Protein AF-W0A8K6-F1 (afdb_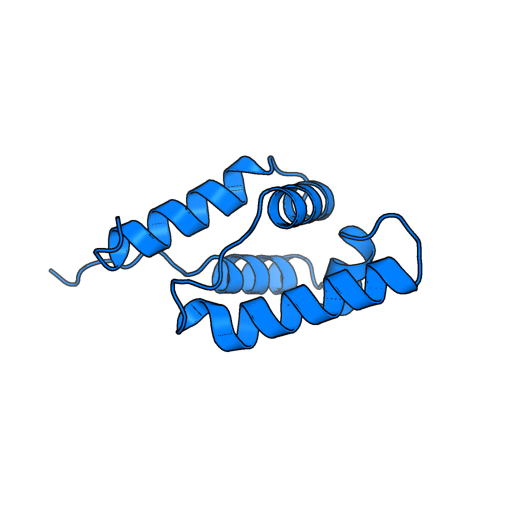monomer_lite)

Radius of gyration: 13.36 Å; chains: 1; bounding box: 39×23×34 Å

pLDDT: mean 93.83, std 9.05, range [47.78, 98.44]

Organism: NCBI:txid1123269

Structure (mmCIF, N/CA/C/O backbone):
data_AF-W0A8K6-F1
#
_entry.id   AF-W0A8K6-F1
#
loop_
_atom_site.group_PDB
_atom_site.id
_atom_site.type_symbol
_atom_site.label_atom_id
_atom_site.label_alt_id
_atom_site.label_comp_id
_atom_site.label_asym_id
_atom_site.label_entity_id
_atom_site.label_seq_id
_atom_site.pdbx_PDB_ins_code
_atom_site.Cartn_x
_atom_site.Cartn_y
_atom_site.Cartn_z
_atom_site.occupancy
_atom_site.B_iso_or_equiv
_atom_site.auth_seq_id
_atom_site.auth_comp_id
_atom_site.auth_asym_id
_atom_site.auth_atom_id
_atom_site.pdbx_PDB_model_num
ATOM 1 N N . MET A 1 1 ? -23.789 -7.025 20.939 1.00 47.78 1 MET A N 1
ATOM 2 C CA . MET A 1 1 ? -23.524 -6.645 19.537 1.00 47.78 1 MET A CA 1
ATOM 3 C C . MET A 1 1 ? -22.028 -6.799 19.356 1.00 47.78 1 MET A C 1
ATOM 5 O O . MET A 1 1 ? -21.320 -6.169 20.128 1.00 47.78 1 MET A O 1
ATOM 9 N N . SER A 1 2 ? -21.545 -7.683 18.479 1.00 59.69 2 SER A N 1
ATOM 10 C CA . SER A 1 2 ? -20.109 -7.685 18.162 1.00 59.69 2 SER A CA 1
ATOM 11 C C . SER A 1 2 ? -19.780 -6.361 17.485 1.00 59.69 2 SER A C 1
ATOM 13 O O . SER A 1 2 ? -20.481 -5.973 16.550 1.00 59.69 2 SER A O 1
ATOM 15 N N . GLU A 1 3 ? -18.775 -5.650 17.985 1.00 69.38 3 GLU A N 1
ATOM 16 C CA . GLU A 1 3 ? -18.250 -4.473 17.301 1.00 69.38 3 GLU A CA 1
ATOM 17 C C . GLU A 1 3 ? -17.663 -4.917 15.960 1.00 69.38 3 GLU A C 1
ATOM 19 O O . GLU A 1 3 ? -16.867 -5.854 15.893 1.00 69.38 3 GLU A O 1
ATOM 24 N N . ILE A 1 4 ? -18.112 -4.284 14.879 1.00 78.25 4 ILE A N 1
ATOM 25 C CA . ILE A 1 4 ? -17.552 -4.513 13.551 1.00 78.25 4 ILE A CA 1
ATOM 26 C C . ILE A 1 4 ? -16.312 -3.627 13.457 1.00 78.25 4 ILE A C 1
ATOM 28 O O . ILE A 1 4 ? -16.433 -2.404 13.376 1.00 78.25 4 ILE A O 1
ATOM 32 N N . LEU A 1 5 ? -15.131 -4.242 13.500 1.00 87.62 5 LEU A N 1
ATOM 33 C CA . LEU A 1 5 ? -13.873 -3.547 13.243 1.00 87.62 5 LEU A CA 1
ATOM 34 C C . LEU A 1 5 ? -13.736 -3.289 11.743 1.00 87.62 5 LEU A C 1
ATOM 36 O O . LEU A 1 5 ? -14.077 -4.145 10.925 1.00 87.62 5 LEU A O 1
ATOM 40 N N . ALA A 1 6 ? -13.249 -2.103 11.380 1.00 93.69 6 ALA A N 1
ATOM 41 C CA . ALA A 1 6 ? -12.898 -1.835 9.994 1.00 93.69 6 ALA A CA 1
ATOM 42 C C . ALA A 1 6 ? -11.623 -2.629 9.651 1.00 93.69 6 ALA A C 1
ATOM 44 O O . ALA A 1 6 ? -10.727 -2.691 10.496 1.00 93.69 6 ALA A O 1
ATOM 45 N N . PRO A 1 7 ? -11.527 -3.235 8.455 1.00 95.19 7 PRO A N 1
ATOM 46 C CA . PRO A 1 7 ? -10.355 -4.016 8.065 1.00 95.19 7 PRO A CA 1
ATOM 47 C C . PRO A 1 7 ? -9.118 -3.122 7.941 1.00 95.19 7 PRO A C 1
ATOM 49 O O . PRO A 1 7 ? -9.225 -1.949 7.564 1.00 95.19 7 PRO A O 1
ATOM 52 N N . HIS A 1 8 ? -7.937 -3.668 8.236 1.00 96.31 8 HIS A N 1
ATOM 53 C CA . HIS A 1 8 ? -6.683 -2.973 7.951 1.00 96.31 8 HIS A CA 1
ATOM 54 C C . HIS A 1 8 ? -6.529 -2.800 6.426 1.00 96.31 8 HIS A C 1
ATOM 56 O O . HIS A 1 8 ? -6.912 -3.695 5.668 1.00 96.31 8 HIS A O 1
ATOM 62 N N . PRO A 1 9 ? -5.954 -1.692 5.919 1.00 97.50 9 PRO A N 1
ATOM 63 C CA . PRO A 1 9 ? -5.812 -1.499 4.476 1.00 97.50 9 PRO A CA 1
ATOM 64 C C . PRO A 1 9 ? -5.040 -2.614 3.752 1.00 97.50 9 PRO A C 1
ATOM 66 O O . PRO A 1 9 ? -5.296 -2.835 2.570 1.00 97.50 9 PRO A O 1
ATOM 69 N N . SER A 1 10 ? -4.130 -3.331 4.426 1.00 97.31 10 SER A N 1
ATOM 70 C CA . SER A 1 10 ? -3.445 -4.486 3.819 1.00 97.31 10 SER A CA 1
ATOM 71 C C . SER A 1 10 ? -4.398 -5.639 3.487 1.00 97.31 10 SER A C 1
ATOM 73 O O . SER A 1 10 ? -4.214 -6.280 2.457 1.00 97.31 10 SER A O 1
ATOM 75 N N . GLU A 1 11 ? -5.462 -5.846 4.270 1.00 97.19 11 GLU A N 1
ATOM 76 C CA . GLU A 1 11 ? -6.486 -6.859 3.983 1.00 97.19 11 GLU A CA 1
ATOM 77 C C . GLU A 1 11 ? -7.228 -6.516 2.685 1.00 97.19 11 GLU A C 1
ATOM 79 O O . GLU A 1 11 ? -7.362 -7.356 1.799 1.00 97.19 11 GLU A O 1
ATOM 84 N N . VAL A 1 12 ? -7.608 -5.245 2.514 1.00 97.31 12 VAL A N 1
ATOM 85 C CA . VAL A 1 12 ? -8.255 -4.759 1.282 1.00 97.31 12 VAL A CA 1
ATOM 86 C C . VAL A 1 12 ? -7.313 -4.877 0.081 1.00 97.31 12 VAL A C 1
ATOM 88 O O . VAL A 1 12 ? -7.729 -5.257 -1.012 1.00 97.31 12 VAL A O 1
ATOM 91 N N . ILE A 1 13 ? -6.023 -4.579 0.269 1.00 98.06 13 ILE A N 1
ATOM 92 C CA . ILE A 1 13 ? -5.009 -4.771 -0.775 1.00 98.06 13 ILE A CA 1
ATOM 93 C C . ILE A 1 13 ? -4.918 -6.255 -1.154 1.00 98.06 13 ILE A C 1
ATOM 95 O O . ILE A 1 13 ? -4.915 -6.565 -2.344 1.00 98.06 13 ILE A O 1
ATOM 99 N N . ALA A 1 14 ? -4.878 -7.168 -0.182 1.00 97.75 14 ALA A N 1
ATOM 100 C CA . ALA A 1 14 ? -4.806 -8.605 -0.430 1.00 97.75 14 ALA A CA 1
ATOM 101 C C . ALA A 1 14 ? -6.038 -9.126 -1.191 1.00 97.75 14 ALA A C 1
ATOM 103 O O . ALA A 1 14 ? -5.889 -9.877 -2.158 1.00 97.75 14 ALA A O 1
ATOM 104 N N . GLU A 1 15 ? -7.241 -8.681 -0.821 1.00 98.12 15 GLU A N 1
ATOM 105 C CA . GLU A 1 15 ? -8.481 -9.004 -1.537 1.00 98.12 15 GLU A CA 1
ATOM 106 C C . GLU A 1 15 ? -8.443 -8.526 -2.994 1.00 98.12 15 GLU A C 1
ATOM 108 O O . GLU A 1 15 ? -8.756 -9.291 -3.909 1.00 98.12 15 GLU A O 1
ATOM 113 N N . GLU A 1 16 ? -7.989 -7.294 -3.237 1.00 98.19 16 GLU A N 1
ATOM 114 C CA . GLU A 1 16 ? -7.850 -6.751 -4.591 1.00 98.19 16 GLU A CA 1
ATOM 115 C C . GLU A 1 16 ? -6.801 -7.507 -5.419 1.00 98.19 16 GLU A C 1
ATOM 117 O O . GLU A 1 16 ? -7.002 -7.728 -6.617 1.00 98.19 16 GLU A O 1
ATOM 122 N N . LEU A 1 17 ? -5.691 -7.938 -4.808 1.00 98.38 17 LEU A N 1
ATOM 123 C CA . LEU A 1 17 ? -4.701 -8.779 -5.484 1.00 98.38 17 LEU A CA 1
ATOM 124 C C . LEU A 1 17 ? -5.315 -10.110 -5.918 1.00 98.38 17 LEU A C 1
ATOM 126 O O . LEU A 1 17 ? -5.154 -10.504 -7.074 1.00 98.38 17 LEU A O 1
ATOM 130 N N . ILE A 1 18 ? -6.073 -10.765 -5.036 1.00 98.38 18 ILE A N 1
ATOM 131 C CA . ILE A 1 18 ? -6.771 -12.017 -5.349 1.00 98.38 18 ILE A CA 1
ATOM 132 C C . ILE A 1 18 ? -7.785 -11.792 -6.476 1.00 98.38 18 ILE A C 1
ATOM 134 O O . ILE A 1 18 ? -7.758 -12.511 -7.476 1.00 98.38 18 ILE A O 1
ATOM 138 N N . ALA A 1 19 ? -8.634 -10.768 -6.362 1.00 98.38 19 ALA A N 1
ATOM 139 C CA . ALA A 1 19 ? -9.679 -10.469 -7.340 1.00 98.38 19 ALA A CA 1
ATOM 140 C C . ALA A 1 19 ? -9.119 -10.174 -8.742 1.00 98.38 19 ALA A C 1
ATOM 142 O O . ALA A 1 19 ? -9.733 -10.519 -9.752 1.00 98.38 19 ALA A O 1
ATOM 143 N N . ARG A 1 20 ? -7.935 -9.556 -8.817 1.00 98.06 20 ARG A N 1
ATOM 144 C CA . ARG A 1 20 ? -7.265 -9.197 -10.077 1.00 98.06 20 ARG A CA 1
ATOM 145 C C . ARG A 1 20 ? -6.302 -10.270 -10.587 1.00 98.06 20 ARG A C 1
ATOM 147 O O . ARG A 1 20 ? -5.753 -10.108 -11.679 1.00 98.06 20 ARG A O 1
ATOM 154 N N . GLY A 1 21 ? -6.064 -11.329 -9.811 1.00 98.25 21 GLY A N 1
ATOM 155 C CA . GLY A 1 21 ? -5.029 -12.324 -10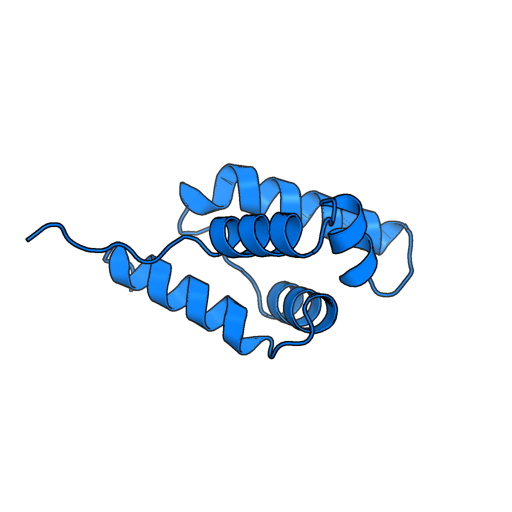.091 1.00 98.25 21 GLY A CA 1
ATOM 156 C C . GLY A 1 21 ? -3.620 -11.723 -10.099 1.00 98.25 21 GLY A C 1
ATOM 157 O O . GLY A 1 21 ? -2.794 -12.106 -10.927 1.00 98.25 21 GLY A O 1
ATOM 158 N N . TRP A 1 22 ? -3.368 -10.729 -9.244 1.00 98.31 22 TRP A N 1
ATOM 159 C CA . TRP A 1 22 ? -2.080 -10.049 -9.139 1.00 98.31 22 TRP A CA 1
ATOM 16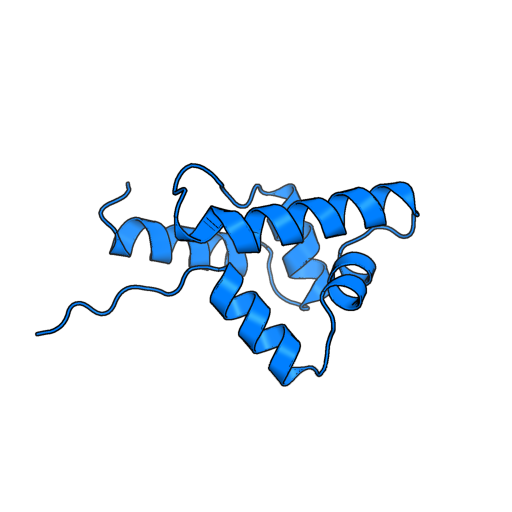0 C C . TRP A 1 22 ? -1.206 -10.649 -8.041 1.00 98.31 22 TRP A C 1
ATOM 162 O O . TRP A 1 22 ? -1.675 -11.000 -6.963 1.00 98.31 22 TRP A O 1
ATOM 172 N N . THR A 1 23 ? 0.098 -10.695 -8.291 1.00 98.31 23 THR A N 1
ATOM 173 C CA . THR A 1 23 ? 1.105 -10.912 -7.250 1.00 98.31 23 THR A CA 1
ATOM 174 C C . THR A 1 23 ? 1.516 -9.587 -6.606 1.00 98.31 23 THR A C 1
ATOM 176 O O . THR A 1 23 ? 1.331 -8.505 -7.172 1.00 98.31 23 THR A O 1
ATOM 179 N N . ALA A 1 24 ? 2.153 -9.654 -5.439 1.00 97.81 24 ALA A N 1
ATOM 180 C CA . ALA A 1 24 ? 2.691 -8.462 -4.792 1.00 97.81 24 ALA A CA 1
ATOM 181 C C . ALA A 1 24 ? 3.818 -7.793 -5.618 1.00 97.81 24 ALA A C 1
ATOM 183 O O . ALA A 1 24 ? 3.904 -6.567 -5.662 1.00 97.81 24 ALA A O 1
ATOM 184 N N . ASP A 1 25 ? 4.609 -8.567 -6.374 1.00 98.19 25 ASP A N 1
ATOM 185 C CA . ASP A 1 25 ? 5.580 -8.023 -7.340 1.00 98.19 25 ASP A CA 1
ATOM 186 C C . ASP A 1 25 ? 4.885 -7.247 -8.464 1.00 98.19 25 ASP A C 1
ATOM 188 O O . ASP A 1 25 ? 5.326 -6.175 -8.876 1.00 98.19 25 ASP A O 1
ATOM 192 N N . GLN A 1 26 ? 3.763 -7.765 -8.961 1.00 98.12 26 GLN A N 1
ATOM 193 C CA . GLN A 1 26 ? 2.966 -7.100 -9.985 1.00 98.12 26 GLN A CA 1
ATOM 194 C C . GLN A 1 26 ? 2.342 -5.794 -9.476 1.00 98.12 26 GLN A C 1
ATOM 196 O O . GLN A 1 26 ? 2.226 -4.842 -10.254 1.00 98.12 26 GLN A O 1
ATOM 201 N N . LEU A 1 27 ? 1.968 -5.726 -8.196 1.00 98.31 27 LEU A N 1
ATOM 202 C CA . LEU A 1 27 ? 1.542 -4.482 -7.558 1.00 98.31 27 LEU A CA 1
ATOM 203 C C . LEU A 1 27 ? 2.705 -3.500 -7.410 1.00 98.31 27 LEU A C 1
ATOM 205 O O . LEU A 1 27 ? 2.575 -2.350 -7.827 1.00 98.31 27 LEU A O 1
ATOM 209 N N . ALA A 1 28 ? 3.854 -3.951 -6.904 1.00 98.00 28 ALA A N 1
ATOM 210 C CA . ALA A 1 28 ? 5.048 -3.118 -6.771 1.00 98.00 28 ALA A CA 1
ATOM 211 C C . ALA A 1 28 ? 5.471 -2.505 -8.119 1.00 98.00 28 ALA A C 1
ATOM 213 O O . ALA A 1 28 ? 5.772 -1.313 -8.192 1.00 98.00 28 ALA A O 1
ATOM 214 N N . TRP A 1 29 ? 5.401 -3.278 -9.208 1.00 97.25 29 TRP A N 1
ATOM 215 C CA . TRP A 1 29 ? 5.647 -2.778 -10.564 1.00 97.25 29 TRP A CA 1
ATOM 216 C C . TRP A 1 29 ? 4.663 -1.693 -11.006 1.00 97.25 29 TRP A C 1
ATOM 218 O O . TRP A 1 29 ? 5.068 -0.736 -11.659 1.00 97.25 29 TRP A O 1
ATOM 228 N N . ARG A 1 30 ? 3.381 -1.808 -10.648 1.00 97.56 30 ARG A N 1
ATOM 229 C CA . ARG A 1 30 ? 2.357 -0.799 -10.979 1.00 97.56 30 ARG A CA 1
ATOM 230 C C . ARG A 1 30 ? 2.467 0.463 -10.125 1.00 97.56 30 ARG A C 1
ATOM 232 O O . ARG A 1 30 ? 2.128 1.548 -10.591 1.00 97.56 30 ARG A O 1
ATOM 239 N N . MET A 1 31 ? 2.940 0.318 -8.890 1.00 97.25 31 MET A N 1
ATOM 240 C CA . MET A 1 31 ? 3.210 1.427 -7.976 1.00 97.25 31 MET A CA 1
ATOM 241 C C . MET A 1 31 ? 4.429 2.246 -8.399 1.00 97.25 31 MET A C 1
ATOM 243 O O . MET A 1 31 ? 4.445 3.460 -8.194 1.00 97.25 31 MET A O 1
ATOM 247 N N . CYS A 1 32 ? 5.455 1.596 -8.950 1.00 94.81 32 CYS A N 1
ATOM 248 C CA . CYS A 1 32 ? 6.711 2.264 -9.258 1.00 94.81 32 CYS A CA 1
ATOM 249 C C . CYS A 1 32 ? 6.624 3.183 -10.493 1.00 94.81 32 CYS A C 1
ATOM 251 O O . CYS A 1 32 ? 5.735 3.061 -11.342 1.00 94.81 32 CYS A O 1
ATOM 253 N N . ASP A 1 33 ? 7.577 4.105 -10.612 1.00 90.56 33 ASP A N 1
ATOM 254 C CA . ASP A 1 33 ? 7.728 5.012 -11.760 1.00 90.56 33 ASP A CA 1
ATOM 255 C C . ASP A 1 33 ? 8.719 4.478 -12.813 1.00 90.56 33 ASP A C 1
ATOM 257 O O . ASP A 1 33 ? 9.298 5.229 -13.595 1.00 90.56 33 ASP A O 1
ATOM 261 N N . GLY A 1 34 ? 8.908 3.154 -12.852 1.00 86.19 34 GLY A N 1
ATOM 262 C CA . GLY A 1 34 ? 9.639 2.458 -13.917 1.00 86.19 34 GLY A CA 1
ATOM 263 C C . GLY A 1 34 ? 11.138 2.250 -13.679 1.00 86.19 34 GLY A C 1
ATOM 264 O O . GLY A 1 34 ? 11.816 1.740 -14.567 1.00 86.19 34 GLY A O 1
ATOM 265 N N . SER A 1 35 ? 11.673 2.591 -12.500 1.00 92.81 35 SER A N 1
ATOM 266 C CA . SER A 1 35 ? 13.063 2.265 -12.138 1.00 92.81 35 SER A CA 1
ATOM 267 C C . SER A 1 35 ? 13.147 1.027 -11.238 1.00 92.81 35 SER A C 1
ATOM 269 O O . SER A 1 35 ? 12.313 0.835 -10.355 1.00 92.81 35 SER A O 1
ATOM 271 N N . ALA A 1 36 ? 14.192 0.209 -11.414 1.00 93.00 36 ALA A N 1
ATOM 272 C CA . ALA A 1 36 ? 14.430 -0.971 -10.575 1.00 93.00 36 ALA A CA 1
ATOM 273 C C . ALA A 1 36 ? 14.635 -0.614 -9.089 1.00 93.00 36 ALA A C 1
ATOM 275 O O . ALA A 1 36 ? 14.219 -1.357 -8.203 1.00 93.00 36 ALA A O 1
ATOM 276 N N . HIS A 1 37 ? 15.240 0.546 -8.814 1.00 94.50 37 HIS A N 1
ATOM 277 C CA . HIS A 1 37 ? 15.387 1.060 -7.453 1.00 94.50 37 HIS A CA 1
ATOM 278 C C . HIS A 1 37 ? 14.023 1.361 -6.816 1.00 94.50 37 HIS A C 1
ATOM 280 O O . HIS A 1 37 ? 13.757 0.942 -5.691 1.00 94.50 37 HIS A O 1
ATOM 286 N N . ASP A 1 38 ? 13.136 2.027 -7.558 1.00 95.38 38 ASP A N 1
ATOM 287 C CA . ASP A 1 38 ? 11.798 2.361 -7.073 1.00 95.38 38 ASP A CA 1
ATOM 288 C C . ASP A 1 38 ? 10.903 1.122 -6.919 1.00 95.38 38 ASP A C 1
ATOM 290 O O . ASP A 1 38 ? 10.131 1.039 -5.965 1.00 95.38 38 ASP A O 1
ATOM 294 N N . PHE A 1 39 ? 11.053 0.122 -7.796 1.00 97.31 39 PHE A N 1
ATOM 295 C CA . PHE A 1 39 ? 10.437 -1.196 -7.611 1.00 97.31 39 PHE A CA 1
ATOM 296 C C . PHE A 1 39 ? 10.844 -1.817 -6.268 1.00 97.31 39 PHE A C 1
ATOM 298 O O . PHE A 1 39 ? 9.974 -2.235 -5.506 1.00 97.31 39 PHE A O 1
ATOM 305 N N . GLY A 1 40 ? 12.146 -1.829 -5.952 1.00 97.44 40 GLY A N 1
ATOM 306 C CA . GLY A 1 40 ? 12.658 -2.382 -4.695 1.00 97.44 40 GLY A CA 1
ATOM 307 C C . GLY A 1 40 ? 12.080 -1.685 -3.462 1.00 97.44 40 GLY A C 1
ATOM 308 O O . GLY A 1 40 ? 11.656 -2.357 -2.523 1.00 97.44 40 GLY A O 1
ATOM 309 N N . ILE A 1 41 ? 11.981 -0.351 -3.492 1.00 96.25 41 ILE A N 1
ATOM 310 C CA . ILE A 1 41 ? 11.328 0.425 -2.427 1.00 96.25 41 ILE A CA 1
ATOM 311 C C . ILE A 1 41 ? 9.852 0.042 -2.313 1.00 96.25 41 ILE A C 1
ATOM 313 O O . ILE A 1 41 ? 9.393 -0.265 -1.216 1.00 96.25 41 ILE A O 1
ATOM 317 N N . CYS A 1 42 ? 9.110 0.023 -3.425 1.00 97.38 42 CYS A N 1
ATOM 318 C CA . CYS A 1 42 ? 7.681 -0.296 -3.404 1.00 97.38 42 CYS A CA 1
ATOM 319 C C . CYS A 1 42 ? 7.428 -1.708 -2.867 1.00 97.38 42 CYS A C 1
ATOM 321 O O . CYS A 1 42 ? 6.543 -1.889 -2.035 1.00 97.38 42 CYS A O 1
ATOM 323 N N . ARG A 1 43 ? 8.221 -2.695 -3.299 1.00 98.00 43 ARG A N 1
ATOM 324 C CA . ARG A 1 43 ? 8.078 -4.081 -2.847 1.00 98.00 43 ARG A CA 1
ATOM 325 C C . ARG A 1 43 ? 8.345 -4.214 -1.352 1.00 98.00 43 ARG A C 1
ATOM 327 O O . ARG A 1 43 ? 7.513 -4.780 -0.652 1.00 98.00 43 ARG A O 1
ATOM 334 N N . LEU A 1 44 ? 9.447 -3.632 -0.877 1.00 97.19 44 LEU A N 1
ATOM 335 C CA . LEU A 1 44 ? 9.821 -3.667 0.534 1.00 97.19 44 LEU A CA 1
ATOM 336 C C . LEU A 1 44 ? 8.794 -2.942 1.412 1.00 97.19 44 LEU A C 1
ATOM 338 O O . LEU A 1 44 ? 8.440 -3.435 2.477 1.00 97.19 44 LEU A O 1
ATOM 342 N N . SER A 1 45 ? 8.290 -1.787 0.964 1.00 96.12 45 SER A N 1
ATOM 343 C CA . SER A 1 45 ? 7.231 -1.064 1.674 1.00 96.12 45 SER A CA 1
ATOM 344 C C . SER A 1 45 ? 5.941 -1.878 1.775 1.00 96.12 45 SER A C 1
ATOM 346 O O . SER A 1 45 ? 5.326 -1.868 2.834 1.00 96.12 45 SER A O 1
ATOM 348 N N . LEU A 1 46 ? 5.544 -2.589 0.712 1.00 97.19 46 LEU A N 1
ATOM 349 C CA . LEU A 1 46 ? 4.381 -3.481 0.751 1.00 97.19 46 LEU A CA 1
ATOM 350 C C . LEU A 1 46 ? 4.587 -4.629 1.741 1.00 97.19 46 LEU A C 1
ATOM 352 O O . LEU A 1 46 ? 3.699 -4.877 2.545 1.00 97.19 46 LEU A O 1
ATOM 356 N N . ASP A 1 47 ? 5.752 -5.285 1.715 1.00 97.12 47 ASP A N 1
ATOM 357 C CA . ASP A 1 47 ? 6.042 -6.406 2.618 1.00 97.12 47 ASP A CA 1
ATOM 358 C C . ASP A 1 47 ? 6.032 -5.978 4.089 1.00 97.12 47 ASP A C 1
ATOM 360 O O . ASP A 1 47 ? 5.419 -6.646 4.916 1.00 97.12 47 ASP A O 1
ATOM 364 N N . PHE A 1 48 ? 6.657 -4.844 4.425 1.00 96.31 48 PHE A N 1
ATOM 365 C CA . PHE A 1 48 ? 6.604 -4.321 5.792 1.00 96.31 48 PHE A CA 1
ATOM 366 C C . PHE A 1 48 ? 5.185 -3.935 6.204 1.00 96.31 48 PHE A C 1
ATOM 368 O O . PHE A 1 48 ? 4.765 -4.257 7.313 1.00 96.31 48 PHE A O 1
ATOM 375 N N . TYR A 1 49 ? 4.450 -3.250 5.326 1.00 96.38 49 TYR A N 1
ATOM 376 C CA . TYR A 1 49 ? 3.106 -2.785 5.646 1.00 96.38 49 TYR A CA 1
ATOM 377 C C . TYR A 1 49 ? 2.121 -3.942 5.837 1.00 96.38 49 TYR A C 1
ATOM 379 O O . TYR A 1 49 ? 1.282 -3.884 6.729 1.00 96.38 49 TYR A O 1
ATOM 387 N N . ASP A 1 50 ? 2.245 -5.005 5.044 1.00 96.19 50 ASP A N 1
ATOM 388 C CA . ASP A 1 50 ? 1.425 -6.208 5.182 1.00 96.19 50 ASP A CA 1
ATOM 389 C C . ASP A 1 50 ? 1.795 -7.019 6.432 1.00 96.19 50 ASP A C 1
ATOM 391 O O . ASP A 1 50 ? 0.923 -7.390 7.212 1.00 96.19 50 ASP A O 1
ATOM 395 N N . ALA A 1 51 ? 3.093 -7.235 6.669 1.00 95.88 51 ALA A N 1
ATOM 396 C CA . ALA A 1 51 ? 3.560 -8.075 7.768 1.00 95.88 51 ALA A CA 1
ATOM 397 C C . ALA A 1 51 ? 3.450 -7.415 9.150 1.00 95.88 51 ALA A C 1
ATOM 399 O O . ALA A 1 51 ? 3.305 -8.118 10.147 1.00 95.88 51 ALA A O 1
ATOM 400 N N . CYS A 1 52 ? 3.582 -6.089 9.234 1.00 95.44 52 CYS A N 1
ATOM 401 C CA . CYS A 1 52 ? 3.649 -5.373 10.511 1.00 95.44 52 CYS A CA 1
ATOM 402 C C . CYS A 1 52 ? 2.504 -4.375 10.717 1.00 95.44 52 CYS A C 1
ATOM 404 O O . CYS A 1 52 ? 2.157 -4.098 11.862 1.00 95.44 52 CYS A O 1
ATOM 406 N N . GLY A 1 53 ? 1.910 -3.833 9.650 1.00 94.06 53 GLY A N 1
ATOM 407 C CA . GLY A 1 53 ? 0.874 -2.796 9.739 1.00 94.06 53 GLY A CA 1
ATOM 408 C C . GLY A 1 53 ? -0.353 -3.180 10.579 1.00 94.06 53 GLY A C 1
ATOM 409 O O . GLY A 1 53 ? -0.738 -2.389 11.442 1.00 94.06 53 GLY A O 1
ATOM 410 N N . PRO A 1 54 ? -0.929 -4.392 10.428 1.00 93.81 54 PRO A N 1
ATOM 411 C CA . PRO A 1 54 ? -2.102 -4.807 11.205 1.00 93.81 54 PRO A CA 1
ATOM 412 C C . PRO A 1 54 ? -1.914 -4.766 12.732 1.00 93.81 54 PRO A C 1
ATOM 414 O O . PRO A 1 54 ? -2.888 -4.565 13.467 1.00 93.81 54 PRO A O 1
ATOM 417 N N . ASP A 1 55 ? -0.675 -4.930 13.200 1.00 93.62 55 ASP A N 1
ATOM 418 C CA . ASP A 1 55 ? -0.319 -4.983 14.621 1.00 93.62 55 ASP A CA 1
ATOM 419 C C . ASP A 1 55 ? 0.360 -3.703 15.130 1.00 93.62 55 ASP A C 1
ATOM 421 O O . ASP A 1 55 ? 0.436 -3.495 16.341 1.00 93.62 55 ASP A O 1
ATOM 425 N N . GLU A 1 56 ? 0.814 -2.821 14.233 1.00 92.94 56 GLU A N 1
ATOM 426 C CA . GLU A 1 56 ? 1.539 -1.594 14.565 1.00 92.94 56 GLU A CA 1
ATOM 427 C C . GLU A 1 56 ? 0.791 -0.346 14.055 1.00 92.94 56 GLU A C 1
ATOM 429 O O . GLU A 1 56 ? 1.028 0.114 12.937 1.00 92.94 56 GLU A O 1
ATOM 434 N N . PRO A 1 57 ? -0.090 0.269 14.873 1.00 89.50 57 PRO A N 1
ATOM 435 C CA . PRO A 1 57 ? -0.879 1.442 14.485 1.00 89.50 57 PRO A CA 1
ATOM 436 C C . PRO A 1 57 ? -0.057 2.671 14.095 1.00 89.50 57 PRO A C 1
ATOM 438 O O . PRO A 1 57 ? -0.600 3.598 13.493 1.00 89.50 57 PRO A O 1
ATOM 441 N N . THR A 1 58 ? 1.228 2.722 14.454 1.00 91.88 58 THR A N 1
ATOM 442 C CA . THR A 1 58 ? 2.131 3.803 14.037 1.00 91.88 58 THR A CA 1
ATOM 443 C C . THR A 1 58 ? 2.752 3.571 12.658 1.00 91.88 58 THR A C 1
ATOM 445 O O . THR A 1 58 ? 3.341 4.494 12.089 1.00 91.88 58 THR A O 1
ATOM 448 N N . MET A 1 59 ? 2.582 2.383 12.071 1.00 93.50 59 MET A N 1
ATOM 449 C CA . MET A 1 59 ? 2.983 2.090 10.703 1.00 93.50 59 MET A CA 1
ATOM 450 C C . MET A 1 59 ? 1.895 2.561 9.737 1.00 9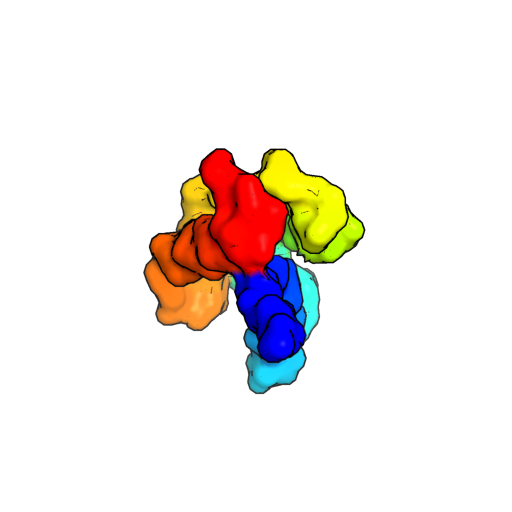3.50 59 MET A C 1
ATOM 452 O O . MET A 1 59 ? 0.922 1.867 9.464 1.00 93.50 59 MET A O 1
ATOM 456 N N . ARG A 1 60 ? 2.064 3.787 9.239 1.00 94.44 60 ARG A N 1
ATOM 457 C CA . ARG A 1 60 ? 1.042 4.499 8.466 1.00 94.44 60 ARG A CA 1
ATOM 458 C C . ARG A 1 60 ? 1.311 4.502 6.962 1.00 94.44 60 ARG A C 1
ATOM 460 O O . ARG A 1 60 ? 2.458 4.595 6.520 1.00 94.44 60 ARG A O 1
ATOM 467 N N . ILE A 1 61 ? 0.250 4.542 6.165 1.00 95.44 61 ILE A N 1
ATOM 468 C CA . ILE A 1 61 ? 0.284 4.884 4.747 1.00 95.44 61 ILE A CA 1
ATOM 469 C C . ILE A 1 61 ? 0.530 6.389 4.628 1.00 95.44 61 ILE A C 1
ATOM 471 O O . ILE A 1 61 ? -0.368 7.215 4.771 1.00 95.44 61 ILE A O 1
ATOM 475 N N . GLY A 1 62 ? 1.770 6.761 4.316 1.00 94.75 62 GLY A N 1
ATOM 476 C CA . GLY A 1 62 ? 2.092 8.138 3.943 1.00 94.75 62 GLY A CA 1
ATOM 477 C C . GLY A 1 62 ? 1.477 8.539 2.595 1.00 94.75 62 GLY A C 1
ATOM 478 O O . GLY A 1 62 ? 1.214 7.694 1.736 1.00 94.75 62 GLY A O 1
ATOM 479 N N . GLU A 1 63 ? 1.330 9.846 2.360 1.00 96.88 63 GLU A N 1
ATOM 480 C CA . GLU A 1 63 ? 0.730 10.408 1.134 1.00 96.88 63 GLU A CA 1
ATOM 481 C C . GLU A 1 63 ? 1.368 9.875 -0.158 1.00 96.88 63 GLU A C 1
ATOM 483 O O . GLU A 1 63 ? 0.674 9.594 -1.133 1.00 96.88 63 GLU A O 1
ATOM 488 N N . LYS A 1 64 ? 2.693 9.676 -0.158 1.00 95.56 64 LYS A N 1
ATOM 489 C CA . LYS A 1 64 ? 3.424 9.115 -1.305 1.00 95.56 64 LYS A CA 1
ATOM 490 C C . LYS A 1 64 ? 3.007 7.673 -1.599 1.00 95.56 64 LYS A C 1
ATOM 492 O O . LYS A 1 64 ? 2.772 7.333 -2.755 1.00 95.56 64 LYS A O 1
ATOM 497 N N . SER A 1 65 ? 2.893 6.837 -0.568 1.00 96.44 65 SER A N 1
ATOM 498 C CA . SER A 1 65 ? 2.452 5.446 -0.715 1.00 96.44 65 SER A CA 1
ATOM 499 C C . SER A 1 65 ? 0.990 5.386 -1.153 1.00 96.44 65 SER A C 1
ATOM 501 O O . SER A 1 65 ? 0.670 4.653 -2.084 1.00 96.44 65 SER A O 1
ATOM 503 N N . ALA A 1 66 ? 0.127 6.226 -0.571 1.00 98.06 66 ALA A N 1
ATOM 504 C CA . ALA A 1 66 ? -1.269 6.354 -0.985 1.00 98.06 66 ALA A CA 1
ATOM 505 C C . ALA A 1 66 ? -1.399 6.775 -2.458 1.00 98.06 66 ALA A C 1
ATOM 507 O O . ALA A 1 66 ? -2.219 6.221 -3.186 1.00 98.06 66 ALA A O 1
ATOM 508 N N . ALA A 1 67 ? -0.566 7.711 -2.927 1.00 98.12 67 ALA A N 1
ATOM 509 C CA . ALA A 1 67 ? -0.555 8.129 -4.326 1.00 98.12 67 ALA A CA 1
ATOM 510 C C . ALA A 1 67 ? -0.167 6.987 -5.274 1.00 98.12 67 ALA A C 1
ATOM 512 O O . ALA A 1 67 ? -0.822 6.781 -6.298 1.00 98.12 67 ALA A O 1
ATOM 513 N N . LYS A 1 68 ? 0.854 6.206 -4.911 1.00 97.88 68 LYS A N 1
ATOM 514 C CA . LYS A 1 68 ? 1.292 5.041 -5.691 1.00 97.88 68 LYS A CA 1
ATOM 515 C C . LYS A 1 68 ? 0.257 3.918 -5.707 1.00 97.88 68 LYS A C 1
ATOM 517 O O . LYS A 1 68 ? 0.013 3.342 -6.764 1.00 97.88 68 LYS A O 1
ATOM 522 N N . LEU A 1 69 ? -0.377 3.632 -4.569 1.00 98.19 69 LEU A N 1
ATOM 523 C CA . LEU A 1 69 ? -1.473 2.663 -4.476 1.00 98.19 69 LEU A CA 1
ATOM 524 C C . LEU A 1 69 ? -2.679 3.122 -5.304 1.00 98.19 69 LEU A C 1
ATOM 526 O O . LEU A 1 69 ? -3.206 2.349 -6.100 1.00 98.19 69 LEU A O 1
ATOM 530 N N . GLY A 1 70 ? -3.064 4.398 -5.197 1.00 98.06 70 GLY A N 1
ATOM 531 C CA . GLY A 1 70 ? -4.135 4.990 -6.001 1.00 98.06 70 GLY A CA 1
ATOM 532 C C . GLY A 1 70 ? -3.877 4.846 -7.502 1.00 98.06 70 GLY A C 1
ATOM 533 O O . GLY A 1 70 ? -4.721 4.322 -8.229 1.00 98.06 70 GLY A O 1
ATOM 534 N N . LYS A 1 71 ? -2.664 5.198 -7.953 1.00 97.50 71 LYS A N 1
ATOM 535 C CA . LYS A 1 71 ? -2.203 4.977 -9.334 1.00 97.50 71 LYS A CA 1
ATOM 536 C C . LYS A 1 71 ? -2.313 3.504 -9.744 1.00 97.50 71 LYS A C 1
ATOM 538 O O . LYS A 1 71 ? -2.845 3.218 -10.812 1.00 97.50 71 LYS A O 1
ATOM 543 N N . ALA A 1 72 ? -1.827 2.578 -8.916 1.00 98.00 72 ALA A N 1
ATOM 544 C CA . ALA A 1 72 ? -1.791 1.153 -9.244 1.00 98.00 72 ALA A CA 1
ATOM 545 C C . ALA A 1 72 ? -3.189 0.520 -9.354 1.00 98.00 72 ALA A C 1
ATOM 547 O O . ALA A 1 72 ? -3.422 -0.305 -10.239 1.00 98.00 72 ALA A O 1
ATOM 548 N N . PHE A 1 73 ? -4.118 0.913 -8.479 1.00 97.94 73 PHE A N 1
ATOM 549 C CA . PHE A 1 73 ? -5.473 0.358 -8.428 1.00 97.94 73 PHE A CA 1
ATOM 550 C C .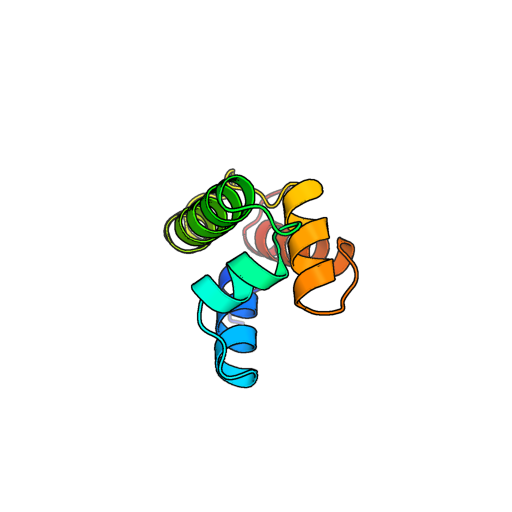 PHE A 1 73 ? -6.501 1.129 -9.266 1.00 97.94 73 PHE A C 1
ATOM 552 O O . PHE A 1 73 ? -7.587 0.600 -9.512 1.00 97.94 73 PHE A O 1
ATOM 559 N N . GLY A 1 74 ? -6.157 2.328 -9.750 1.00 97.75 74 GLY A N 1
ATOM 560 C CA . GLY A 1 74 ? -7.060 3.189 -10.516 1.00 97.75 74 GLY A CA 1
ATOM 561 C C . GLY A 1 74 ? -8.079 3.923 -9.640 1.00 97.75 74 GLY A C 1
ATOM 562 O O . GLY A 1 74 ? -9.212 4.133 -10.063 1.00 97.75 74 GLY A O 1
ATOM 563 N N . VAL A 1 75 ? -7.690 4.290 -8.417 1.00 98.31 75 VAL A N 1
ATOM 564 C CA . VAL A 1 75 ? -8.537 4.975 -7.426 1.00 98.31 75 VAL A CA 1
ATOM 565 C C . VAL A 1 75 ? -7.844 6.229 -6.890 1.00 98.31 75 VAL A C 1
ATOM 567 O O . VAL A 1 75 ? -6.662 6.465 -7.144 1.00 98.31 75 VAL A O 1
ATOM 570 N N . SER A 1 76 ? -8.567 7.063 -6.143 1.00 98.38 76 SER A N 1
ATOM 571 C CA . SER A 1 76 ? -7.955 8.239 -5.521 1.00 98.38 76 SER A CA 1
ATOM 572 C C . SER A 1 76 ? -6.995 7.836 -4.387 1.00 98.38 76 SER A C 1
ATOM 574 O O . SER A 1 76 ? -7.252 6.860 -3.682 1.00 98.38 76 SER A O 1
ATOM 576 N N . PRO A 1 77 ? -5.918 8.601 -4.128 1.00 98.44 77 PRO A N 1
ATOM 577 C CA . PRO A 1 77 ? -5.058 8.376 -2.960 1.00 98.44 77 PRO A CA 1
ATOM 578 C C . PRO A 1 77 ? -5.837 8.437 -1.634 1.00 98.44 77 PRO A C 1
ATOM 580 O O . PRO A 1 77 ? -5.544 7.709 -0.688 1.00 98.44 77 PRO A O 1
ATOM 583 N N . GLN A 1 78 ? -6.876 9.280 -1.582 1.00 98.38 78 GLN A N 1
ATOM 584 C CA . GLN A 1 78 ? -7.748 9.451 -0.419 1.00 98.38 78 GLN A CA 1
ATOM 585 C C . GLN A 1 78 ? -8.514 8.180 -0.051 1.00 98.38 78 GLN A C 1
ATOM 587 O O . GLN A 1 78 ? -8.895 8.041 1.107 1.00 98.38 78 GLN A O 1
ATOM 592 N N . PHE A 1 79 ? -8.720 7.253 -0.991 1.00 98.31 79 PHE A N 1
ATOM 593 C CA . PHE A 1 79 ? -9.333 5.962 -0.694 1.00 98.31 79 PHE A CA 1
ATOM 594 C C . PHE A 1 79 ? -8.533 5.201 0.374 1.00 98.31 79 PHE A C 1
ATOM 596 O O . PHE A 1 79 ? -9.076 4.870 1.424 1.00 98.31 79 PHE A O 1
ATOM 603 N N . PHE A 1 80 ? -7.226 5.013 0.166 1.00 98.06 80 PHE A N 1
ATOM 604 C CA . PHE A 1 80 ? -6.368 4.274 1.102 1.00 98.06 80 PHE A CA 1
ATOM 605 C C . PHE A 1 80 ? -6.163 5.009 2.430 1.00 98.06 80 PHE A C 1
ATOM 607 O O . PHE A 1 80 ? -6.204 4.388 3.489 1.00 98.06 80 PHE A O 1
ATOM 614 N N . LEU A 1 81 ? -6.018 6.337 2.391 1.00 98.00 81 LEU A N 1
ATOM 615 C CA . LEU A 1 81 ? -5.955 7.154 3.610 1.00 98.00 81 LEU A CA 1
ATOM 616 C C . LEU A 1 81 ? -7.269 7.080 4.410 1.00 98.00 81 LEU A C 1
ATOM 618 O O . LEU A 1 81 ? -7.260 7.080 5.640 1.00 98.00 81 LEU A O 1
ATOM 622 N N . GLY A 1 82 ? -8.405 6.995 3.714 1.00 97.69 82 GLY A N 1
ATOM 623 C CA . GLY A 1 82 ? -9.723 6.809 4.311 1.00 97.69 82 GLY A CA 1
ATOM 624 C C . GLY A 1 82 ? -9.880 5.440 4.969 1.00 97.69 82 GLY A C 1
ATOM 625 O O . GLY A 1 82 ? -10.363 5.379 6.099 1.00 97.69 82 GLY A O 1
ATOM 626 N N . LEU A 1 83 ? -9.425 4.370 4.304 1.00 96.88 83 LEU A N 1
ATOM 627 C CA . LEU A 1 83 ? -9.396 3.018 4.877 1.00 96.88 83 LEU A CA 1
ATOM 628 C C . LEU A 1 83 ? -8.581 2.989 6.172 1.00 96.88 83 LEU A C 1
ATOM 630 O O . LEU A 1 83 ? -9.067 2.510 7.193 1.00 96.88 83 LEU A O 1
ATOM 634 N N . GLU A 1 84 ? -7.381 3.570 6.161 1.00 96.75 84 GLU A N 1
ATOM 635 C CA . GLU A 1 84 ? -6.537 3.622 7.352 1.00 96.75 84 GLU A CA 1
ATOM 636 C C . GLU A 1 84 ? -7.189 4.430 8.483 1.00 96.75 84 GLU A C 1
ATOM 638 O O . GLU A 1 84 ? -7.201 4.000 9.636 1.00 96.75 84 GLU A O 1
ATOM 643 N N . SER A 1 85 ? -7.779 5.587 8.165 1.00 95.69 85 SER A N 1
ATOM 644 C CA . SER A 1 85 ? -8.492 6.395 9.158 1.00 95.69 85 SER A CA 1
ATOM 645 C C . SER A 1 85 ? -9.665 5.632 9.778 1.00 95.69 85 SER A C 1
ATOM 647 O O . SER A 1 85 ? -9.889 5.733 10.984 1.00 95.69 85 SER A O 1
ATOM 649 N N . ALA A 1 86 ? -10.412 4.869 8.977 1.00 95.44 86 ALA A N 1
ATOM 650 C CA . ALA A 1 86 ? -11.510 4.040 9.462 1.00 95.44 86 ALA A CA 1
ATOM 651 C C . ALA A 1 86 ? -11.006 2.904 10.366 1.00 95.44 86 ALA A C 1
ATOM 653 O O . ALA A 1 86 ? -11.557 2.703 11.450 1.00 95.44 86 ALA A O 1
ATOM 654 N N . TRP A 1 87 ? -9.933 2.221 9.961 1.00 95.25 87 TRP A N 1
ATOM 655 C CA . TRP A 1 87 ? -9.280 1.176 10.749 1.00 95.25 87 TRP A CA 1
ATOM 656 C C . TRP A 1 87 ? -8.843 1.688 12.127 1.00 95.25 87 TRP A C 1
ATOM 658 O O . TRP A 1 87 ? -9.250 1.128 13.146 1.00 95.25 87 TRP A O 1
ATOM 668 N N . LEU A 1 88 ? -8.123 2.809 12.186 1.00 93.94 88 LEU A N 1
ATOM 669 C CA . LEU A 1 88 ? -7.666 3.402 13.450 1.00 93.94 88 LEU A CA 1
ATOM 670 C C . LEU A 1 88 ? -8.821 3.799 14.360 1.00 93.94 88 LEU A C 1
ATOM 672 O O . LEU A 1 88 ? -8.824 3.437 15.537 1.00 93.94 88 LEU A O 1
ATOM 676 N N . LYS A 1 89 ? -9.836 4.470 13.802 1.00 93.38 89 LYS A N 1
ATOM 677 C CA . LYS A 1 89 ? -11.035 4.860 14.552 1.00 93.38 89 LYS A CA 1
ATOM 678 C C . LYS A 1 89 ? -11.744 3.650 15.144 1.00 93.38 89 LYS A C 1
ATOM 680 O O . LYS A 1 89 ? -12.172 3.708 16.293 1.00 93.38 89 LYS A O 1
ATOM 685 N N . SER A 1 90 ? -11.832 2.549 14.395 1.00 92.19 90 SER A N 1
ATOM 686 C CA . SER A 1 90 ? -12.455 1.315 14.885 1.00 92.19 90 SER A CA 1
ATOM 687 C C . SER A 1 90 ? -11.693 0.674 16.051 1.00 92.19 90 SER A C 1
ATOM 689 O O . SER A 1 90 ? -12.287 -0.050 16.839 1.00 92.19 90 SER A O 1
A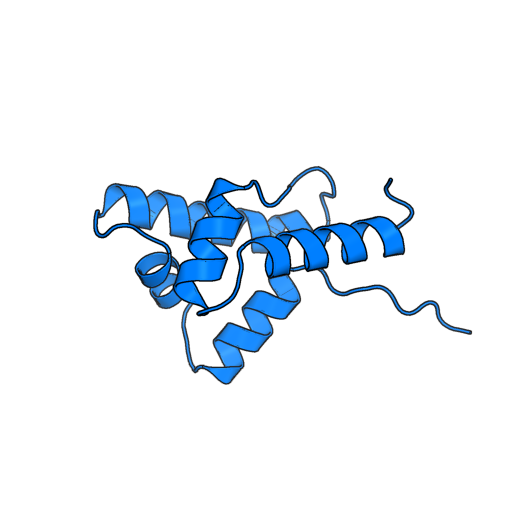TOM 691 N N . ARG A 1 91 ? -10.402 0.992 16.213 1.00 87.25 91 ARG A N 1
ATOM 692 C CA . ARG A 1 91 ? -9.539 0.509 17.304 1.00 87.25 91 ARG A CA 1
ATOM 693 C C . ARG A 1 91 ? -9.397 1.504 18.461 1.00 87.25 91 ARG A C 1
ATOM 695 O O . ARG A 1 91 ? -8.573 1.293 19.347 1.00 87.25 91 ARG A O 1
ATOM 702 N N . GLY A 1 92 ? -10.158 2.601 18.450 1.00 81.75 92 GLY A N 1
ATOM 703 C CA . GLY A 1 92 ? -10.048 3.666 19.452 1.00 81.75 92 GLY A CA 1
ATOM 704 C C . GLY A 1 92 ? -8.815 4.563 19.284 1.00 81.75 92 GLY A C 1
ATOM 705 O O . GLY A 1 92 ? -8.511 5.346 20.182 1.00 81.75 92 GLY A O 1
ATOM 706 N N . GLY A 1 93 ? -8.111 4.468 18.150 1.00 66.44 93 GLY A N 1
ATOM 707 C CA . GLY A 1 93 ? -7.031 5.378 17.780 1.00 66.44 93 GLY A CA 1
ATOM 708 C C . GLY A 1 93 ? -7.580 6.663 17.157 1.00 66.44 93 GLY A C 1
ATOM 709 O O . GLY A 1 93 ? -8.287 6.616 16.149 1.00 66.44 93 GLY A O 1
ATOM 710 N N . SER A 1 94 ? -7.262 7.802 17.775 1.00 53.62 94 SER A N 1
ATOM 711 C CA . SER A 1 94 ? -7.511 9.161 17.264 1.00 53.62 94 SER A CA 1
ATOM 712 C C . SER A 1 94 ? -6.400 9.642 16.340 1.00 53.62 94 SER A C 1
ATOM 714 O O . SER A 1 94 ? -5.233 9.583 16.791 1.00 53.62 94 SER A O 1
#

Secondary structure (DSSP, 8-state):
----PPPPHHHHHHHHHHHHT--HHHHHHHHS-S-HHHHHHHHHHHHHHHHHTTT-TT----HHHHHHHHHHHTS-HHHHHHHHHHHHHHTT--

Foldseek 3Di:
DPQDAQDQLLVVVVVVCVVVVHDLLNLLCQLAPPDPVSSVVSSVLSVCCNVPVVPDLVSDCDLSNLPSNCRSSVHHSVVNVVSSVRNCVSVVHD

Sequence (94 aa):
MSEILAPHPSEVIAEELIARGWTADQLAWRMCDGSAHDFGICRLSLDFYDACGPDEPTMRIGEKSAAKLGKAFGVSPQFFLGLESAWLKSRGGS